Protein AF-A0A2V9CTP1-F1 (afdb_monomer_lite)

Radius of gyration: 28.47 Å; chains: 1; bounding box: 79×20×48 Å

Secondary structure (DSSP, 8-state):
-PPPTT--GGG-EEEEETTEEEEE------------------------SSSSSS---

Foldseek 3Di:
DDDDPQWPPVPKDWDADPNDIDIDTDHPDPPPPPPPDDDDPDDDDPDPDPDPPPPDD

Sequence (57 aa):
MPLPKGTEVEDAKASFENGVLEVTIPVPDLQQRHRQIPITTGQGTSGQRARSASQSG

pLDDT: mean 74.58, std 15.49, range [43.88, 97.69]

Structure (mmCIF, N/CA/C/O backbone):
data_AF-A0A2V9CTP1-F1
#
_entry.id   AF-A0A2V9CTP1-F1
#
loop_
_atom_site.group_PDB
_atom_site.id
_atom_site.type_symbol
_atom_site.label_atom_id
_atom_site.label_alt_id
_atom_site.label_comp_id
_atom_site.label_asym_id
_atom_site.label_entity_id
_atom_site.label_seq_id
_atom_site.pdbx_PDB_ins_code
_atom_site.Cartn_x
_atom_site.Cartn_y
_atom_site.Cartn_z
_atom_site.occupancy
_atom_site.B_iso_or_equiv
_atom_site.auth_seq_id
_atom_site.auth_comp_id
_atom_site.auth_asym_id
_atom_site.auth_atom_id
_atom_site.pdbx_PDB_model_num
ATOM 1 N N . MET A 1 1 ? -3.592 12.306 -3.713 1.00 67.19 1 MET A N 1
ATOM 2 C CA . MET A 1 1 ? -4.600 11.751 -2.783 1.00 67.19 1 MET A CA 1
ATOM 3 C C . MET A 1 1 ? -3.996 11.694 -1.393 1.00 67.19 1 MET A C 1
ATOM 5 O O . MET A 1 1 ? -2.805 11.419 -1.311 1.00 67.19 1 MET A O 1
ATOM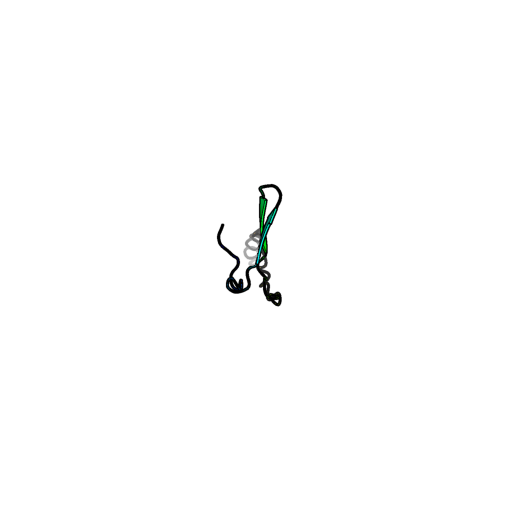 9 N N . PRO A 1 2 ? -4.754 11.987 -0.327 1.00 79.69 2 PRO A N 1
ATOM 10 C CA . PRO A 1 2 ? -4.254 11.823 1.031 1.00 79.69 2 PRO A CA 1
ATOM 11 C C . PRO A 1 2 ? -4.121 10.335 1.370 1.00 79.69 2 PRO A C 1
ATOM 13 O O . PRO A 1 2 ? -4.961 9.528 0.972 1.00 79.69 2 PRO A O 1
ATOM 16 N N . LEU A 1 3 ? -3.069 9.986 2.106 1.00 80.44 3 LEU A N 1
ATOM 17 C CA . LEU A 1 3 ? -2.867 8.626 2.595 1.00 80.44 3 LEU A CA 1
ATOM 18 C C . LEU A 1 3 ? -3.821 8.318 3.765 1.00 80.44 3 LEU A C 1
ATOM 20 O O . LEU A 1 3 ? -4.183 9.236 4.514 1.00 80.44 3 LEU A O 1
ATOM 24 N N . PRO A 1 4 ? -4.223 7.045 3.955 1.00 78.75 4 PRO A N 1
ATOM 25 C CA . PRO A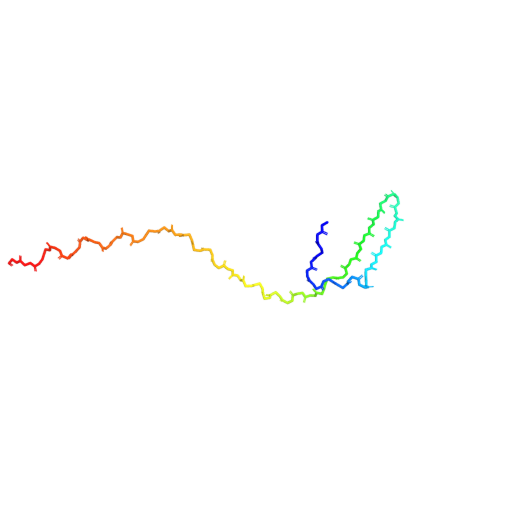 1 4 ? -4.954 6.622 5.145 1.00 78.75 4 PRO A CA 1
ATOM 26 C C . PRO A 1 4 ? -4.193 6.966 6.432 1.00 78.75 4 PRO A C 1
ATOM 28 O O . PRO A 1 4 ? -2.961 6.942 6.483 1.00 78.75 4 PRO A O 1
ATOM 31 N N . LYS A 1 5 ? -4.926 7.272 7.504 1.00 75.25 5 LYS A N 1
ATOM 32 C CA . LYS A 1 5 ? -4.319 7.525 8.819 1.00 75.25 5 LYS A CA 1
ATOM 33 C C . LYS A 1 5 ? -3.714 6.231 9.369 1.00 75.25 5 LYS A C 1
ATOM 35 O O . LYS A 1 5 ? -4.373 5.199 9.327 1.00 75.25 5 LYS A O 1
ATOM 40 N N . GLY A 1 6 ? -2.502 6.314 9.917 1.00 74.00 6 GLY A N 1
ATOM 41 C CA . GLY A 1 6 ? -1.775 5.153 10.447 1.00 74.00 6 GLY A CA 1
ATOM 42 C C . GLY A 1 6 ? -1.011 4.351 9.392 1.00 74.00 6 GLY A C 1
ATOM 43 O O . GLY A 1 6 ? -0.551 3.262 9.690 1.00 74.00 6 GLY A O 1
ATOM 44 N N . THR A 1 7 ? -0.885 4.876 8.172 1.00 81.56 7 THR A N 1
ATOM 45 C CA . THR A 1 7 ? -0.034 4.283 7.137 1.00 81.56 7 THR A CA 1
ATOM 46 C C . THR A 1 7 ? 1.441 4.422 7.526 1.00 81.56 7 THR A C 1
ATOM 48 O O . THR A 1 7 ? 1.892 5.535 7.809 1.00 81.56 7 THR A O 1
ATOM 51 N N . GLU A 1 8 ? 2.193 3.323 7.502 1.00 83.62 8 GLU A N 1
ATOM 52 C CA . GLU A 1 8 ? 3.634 3.295 7.788 1.00 83.62 8 GLU A CA 1
ATOM 53 C C . GLU A 1 8 ? 4.416 3.660 6.521 1.00 83.62 8 GLU A C 1
ATOM 55 O O . GLU A 1 8 ? 4.842 2.814 5.740 1.00 83.62 8 GLU A O 1
ATOM 60 N N . VAL A 1 9 ? 4.550 4.966 6.276 1.00 85.25 9 VAL A N 1
ATOM 61 C CA . VAL A 1 9 ? 5.189 5.498 5.057 1.00 85.25 9 VAL A CA 1
ATOM 62 C C . VAL A 1 9 ? 6.672 5.125 4.976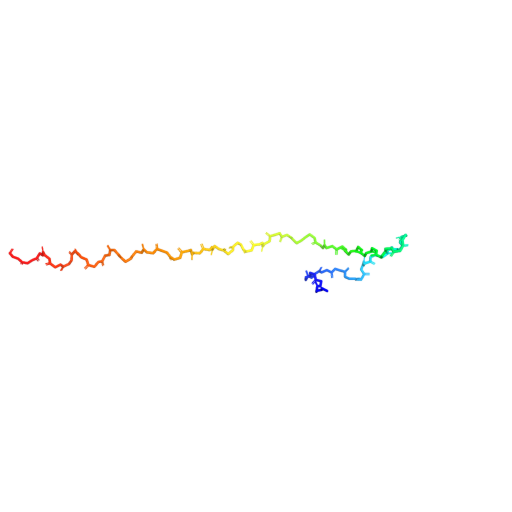 1.00 85.25 9 VAL A C 1
ATOM 64 O O . VAL A 1 9 ? 7.224 5.021 3.885 1.00 85.25 9 VAL A O 1
ATOM 67 N N . GLU A 1 10 ? 7.305 4.914 6.125 1.00 86.25 10 GLU A N 1
ATOM 68 C CA . GLU A 1 10 ? 8.732 4.601 6.237 1.00 86.25 10 GLU A CA 1
ATOM 69 C C . GLU A 1 10 ? 9.068 3.224 5.638 1.00 86.25 10 GLU A C 1
ATOM 71 O O . GLU A 1 10 ? 10.149 3.049 5.081 1.00 86.25 10 GLU A O 1
ATOM 76 N N . ASP A 1 11 ? 8.103 2.297 5.643 1.00 87.94 11 ASP A N 1
ATOM 77 C CA . ASP A 1 11 ? 8.224 0.938 5.098 1.00 87.94 11 ASP A CA 1
ATOM 78 C C . ASP A 1 11 ? 7.641 0.799 3.677 1.00 87.94 11 ASP A C 1
ATOM 80 O O . ASP A 1 11 ? 7.393 -0.308 3.181 1.00 87.94 11 ASP A O 1
ATOM 84 N N . ALA A 1 12 ? 7.404 1.923 2.995 1.00 89.88 12 ALA A N 1
ATOM 85 C CA . ALA A 1 12 ? 6.908 1.926 1.626 1.00 89.88 12 ALA A CA 1
ATOM 86 C C . ALA A 1 12 ? 7.923 1.307 0.647 1.00 89.88 12 ALA A C 1
ATOM 88 O O . ALA A 1 12 ? 9.128 1.564 0.697 1.00 89.88 12 ALA A O 1
ATOM 89 N N . LYS A 1 13 ? 7.415 0.527 -0.310 1.00 93.75 13 LYS A N 1
ATOM 90 C CA . LYS A 1 13 ? 8.189 -0.065 -1.409 1.00 93.75 13 LYS A CA 1
ATOM 91 C C . LYS A 1 13 ? 7.709 0.502 -2.733 1.00 93.75 13 LYS A C 1
ATOM 93 O O . LYS A 1 13 ? 6.509 0.666 -2.936 1.00 93.75 13 LYS A O 1
ATOM 98 N N . ALA A 1 14 ? 8.640 0.759 -3.643 1.00 94.62 14 ALA A N 1
ATOM 99 C CA . ALA A 1 14 ? 8.328 1.221 -4.987 1.00 94.62 14 ALA A CA 1
ATOM 100 C C . ALA A 1 14 ? 9.015 0.342 -6.035 1.00 94.62 14 ALA A C 1
ATOM 102 O O . ALA A 1 14 ? 10.176 -0.036 -5.862 1.00 94.62 14 ALA A O 1
ATOM 103 N N . SER A 1 15 ? 8.309 0.049 -7.124 1.00 96.81 15 SER A N 1
ATOM 104 C CA . SER A 1 15 ? 8.844 -0.619 -8.311 1.00 96.81 15 SER A CA 1
ATOM 105 C C . SER A 1 15 ? 8.463 0.168 -9.564 1.00 96.81 15 SER A C 1
ATOM 107 O O . SER A 1 15 ? 7.405 0.795 -9.633 1.00 96.81 15 SER A O 1
ATOM 109 N N . PHE A 1 16 ? 9.358 0.178 -10.551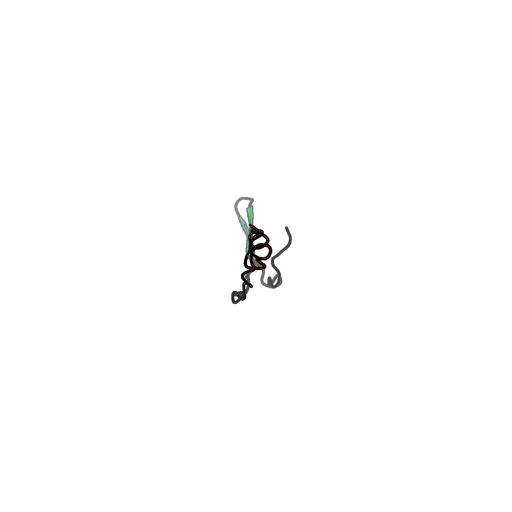 1.00 96.94 16 PHE A N 1
ATOM 110 C CA . PHE A 1 16 ? 9.109 0.819 -11.837 1.00 96.94 16 PHE A CA 1
ATOM 111 C C . PHE A 1 16 ? 9.332 -0.187 -12.955 1.00 96.94 16 PHE A C 1
ATOM 113 O O . PHE A 1 16 ? 10.469 -0.566 -13.235 1.00 96.94 16 PHE A O 1
ATOM 120 N N . GLU A 1 17 ? 8.245 -0.611 -13.590 1.00 97.44 17 GLU A N 1
ATOM 121 C CA . GLU A 1 17 ? 8.274 -1.630 -14.634 1.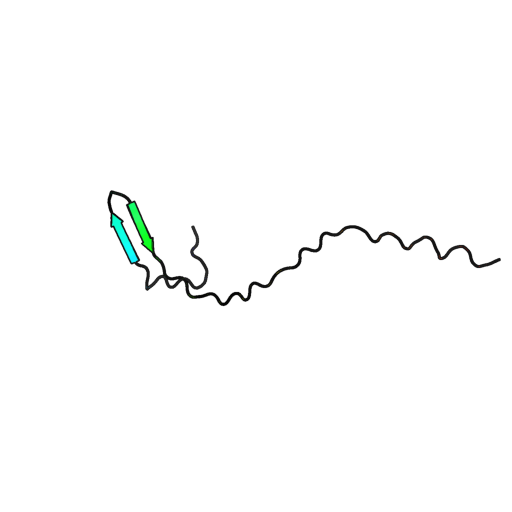00 97.44 17 GLU A CA 1
ATOM 122 C C . GLU A 1 17 ? 7.386 -1.209 -15.804 1.00 97.44 17 GLU A C 1
ATOM 124 O O . GLU A 1 17 ? 6.278 -0.711 -15.618 1.00 97.44 17 GLU A O 1
ATOM 129 N N . ASN A 1 18 ? 7.883 -1.386 -17.033 1.00 97.06 18 ASN A N 1
ATOM 130 C CA . ASN A 1 18 ? 7.148 -1.094 -18.272 1.00 97.06 18 ASN A CA 1
ATOM 131 C C . ASN A 1 18 ? 6.526 0.319 -18.337 1.00 97.06 18 ASN A C 1
ATOM 133 O O . ASN A 1 18 ? 5.472 0.513 -18.939 1.00 97.06 18 ASN A O 1
ATOM 137 N N . GLY A 1 19 ? 7.168 1.316 -17.720 1.00 97.62 19 GLY A N 1
ATOM 138 C CA . GLY A 1 19 ? 6.666 2.693 -17.695 1.00 97.62 19 GLY A CA 1
ATOM 139 C C . GLY A 1 19 ? 5.652 2.993 -16.585 1.00 97.62 19 GLY A C 1
ATOM 140 O O . GLY A 1 19 ? 5.147 4.114 -16.531 1.00 97.62 19 GLY A O 1
ATOM 141 N N . VAL A 1 20 ? 5.359 2.036 -15.699 1.00 97.69 20 VAL A N 1
ATOM 142 C CA . VAL A 1 20 ? 4.422 2.191 -14.579 1.00 97.69 20 VAL A CA 1
ATOM 143 C C . VAL A 1 20 ? 5.184 2.219 -13.259 1.00 97.69 20 VAL A C 1
ATOM 145 O O . VAL A 1 20 ? 6.017 1.357 -12.996 1.00 97.69 20 VAL A O 1
ATOM 148 N N . LEU A 1 21 ? 4.873 3.213 -12.423 1.00 96.56 21 LEU A N 1
ATOM 149 C CA . LEU A 1 21 ? 5.340 3.298 -11.042 1.00 96.56 21 LEU A CA 1
ATOM 150 C C . LEU A 1 21 ? 4.291 2.677 -10.119 1.00 96.56 21 LEU A C 1
ATOM 152 O O . LEU A 1 21 ? 3.202 3.232 -9.962 1.00 96.56 21 LEU A O 1
ATOM 156 N N . GLU A 1 22 ? 4.633 1.558 -9.493 1.00 96.00 22 GLU A N 1
ATOM 157 C CA . GLU A 1 22 ? 3.832 0.941 -8.442 1.00 96.00 22 GLU A CA 1
ATOM 158 C C . GLU A 1 22 ? 4.423 1.292 -7.074 1.00 96.00 22 GLU A C 1
ATOM 160 O O . GLU A 1 22 ? 5.628 1.177 -6.849 1.00 96.00 22 GLU A O 1
ATOM 165 N N . VAL A 1 23 ? 3.567 1.738 -6.153 1.00 92.38 23 VAL A N 1
ATOM 166 C CA . VAL A 1 23 ? 3.943 2.050 -4.771 1.00 92.38 23 VAL A CA 1
ATOM 167 C C . VAL A 1 23 ? 3.081 1.212 -3.839 1.00 92.38 23 VAL A C 1
ATOM 169 O O . VAL A 1 23 ? 1.861 1.371 -3.797 1.00 92.38 23 VAL A O 1
ATOM 172 N N . THR A 1 24 ? 3.726 0.334 -3.079 1.00 91.81 24 THR A N 1
ATOM 173 C CA . THR A 1 24 ? 3.101 -0.501 -2.054 1.00 91.81 24 THR A CA 1
ATOM 174 C C . THR A 1 24 ? 3.411 0.080 -0.686 1.00 91.81 24 THR A C 1
ATOM 176 O O . THR A 1 24 ? 4.577 0.263 -0.340 1.00 91.81 24 THR A O 1
ATOM 179 N N . ILE A 1 25 ? 2.375 0.338 0.108 1.00 89.75 25 ILE A N 1
ATOM 180 C CA . ILE A 1 25 ? 2.534 0.821 1.478 1.00 89.75 25 ILE A CA 1
ATOM 181 C C . ILE A 1 25 ? 1.799 -0.143 2.413 1.00 89.75 25 ILE A C 1
ATOM 183 O O . ILE A 1 25 ? 0.603 -0.369 2.200 1.00 89.75 25 ILE A O 1
ATOM 187 N N . PRO A 1 26 ? 2.481 -0.745 3.406 1.00 83.81 26 PRO A N 1
ATOM 188 C CA . PRO A 1 26 ? 1.818 -1.597 4.378 1.00 83.81 26 PRO A CA 1
ATOM 189 C C . PRO A 1 26 ? 0.813 -0.767 5.180 1.00 83.81 26 PRO A C 1
ATOM 191 O O . PRO A 1 26 ? 1.103 0.336 5.648 1.00 83.81 26 PRO A O 1
ATOM 194 N N . VAL A 1 27 ? -0.402 -1.296 5.300 1.00 80.44 27 VAL A N 1
ATOM 195 C CA . VAL A 1 27 ? -1.437 -0.719 6.154 1.00 80.44 27 VAL A CA 1
ATOM 196 C C . VAL A 1 27 ? -1.598 -1.666 7.338 1.00 80.44 27 VAL A C 1
ATOM 198 O O . VAL A 1 27 ? -1.917 -2.836 7.114 1.00 80.44 27 VAL A O 1
ATOM 201 N N . PRO A 1 28 ? -1.368 -1.206 8.578 1.00 74.00 28 PRO A N 1
ATOM 202 C CA . PRO A 1 28 ? -1.552 -2.047 9.749 1.00 74.00 28 PRO A CA 1
ATOM 203 C C . PRO A 1 28 ? -3.008 -2.502 9.851 1.00 74.00 28 PRO A C 1
ATOM 205 O O . PRO A 1 28 ? -3.929 -1.780 9.458 1.00 74.00 28 PRO A O 1
ATOM 208 N N . ASP A 1 29 ? -3.210 -3.703 10.396 1.00 72.69 29 ASP A N 1
ATOM 209 C CA . ASP A 1 29 ? -4.529 -4.291 10.614 1.00 72.69 29 ASP A CA 1
ATOM 210 C C . ASP A 1 29 ? -5.322 -3.392 11.576 1.00 72.69 29 ASP A C 1
ATOM 212 O O . ASP A 1 29 ? -5.178 -3.431 12.803 1.00 72.69 29 ASP A O 1
ATOM 216 N N . LEU A 1 30 ? -6.123 -2.491 11.007 1.00 65.94 30 LEU A N 1
ATOM 217 C CA . LEU A 1 30 ? -7.020 -1.631 11.757 1.00 65.94 30 LEU A CA 1
ATOM 218 C C . LEU A 1 30 ? -8.119 -2.534 12.302 1.00 65.94 30 LEU A C 1
ATOM 220 O O . LEU A 1 30 ? -9.147 -2.713 11.650 1.00 65.94 30 LEU A O 1
ATOM 224 N N . GLN A 1 31 ? -7.900 -3.101 13.497 1.00 62.78 31 GLN A N 1
ATOM 225 C CA . GLN A 1 31 ? -8.935 -3.770 14.282 1.00 62.78 31 GLN A CA 1
ATOM 226 C C . GLN A 1 31 ? -10.191 -2.916 14.192 1.00 62.78 31 GLN A C 1
ATOM 228 O O . GLN A 1 31 ? -10.226 -1.797 14.714 1.00 62.78 31 GLN A O 1
ATOM 233 N N . GLN A 1 32 ? -11.175 -3.416 13.446 1.00 62.16 32 GLN A N 1
ATOM 234 C CA . GLN A 1 32 ? -12.315 -2.649 12.983 1.00 62.16 32 GLN A CA 1
ATOM 235 C C . GLN A 1 32 ? -13.214 -2.285 14.166 1.00 62.16 32 GLN A C 1
ATOM 237 O O . GLN A 1 32 ? -14.298 -2.823 14.350 1.00 62.16 32 GLN A O 1
ATOM 242 N N . ARG A 1 33 ? -12.821 -1.279 14.949 1.00 62.47 33 ARG A N 1
ATOM 243 C CA . ARG A 1 33 ? -13.747 -0.467 15.737 1.00 62.47 33 ARG A CA 1
ATOM 244 C C . ARG A 1 33 ? -14.412 0.523 14.789 1.00 62.47 33 ARG A C 1
ATOM 246 O O . ARG A 1 33 ? -14.381 1.733 15.011 1.00 62.47 33 ARG A O 1
ATOM 253 N N . HIS A 1 34 ? -14.992 0.014 13.703 1.00 64.25 34 HIS A N 1
ATOM 254 C CA . HIS A 1 34 ? -15.926 0.792 12.913 1.00 64.25 34 HIS A CA 1
ATOM 255 C C . HIS A 1 34 ? -17.090 1.095 13.850 1.00 64.25 34 HIS A C 1
ATOM 257 O O . HIS A 1 34 ? -17.901 0.226 14.163 1.00 64.25 34 HIS A O 1
ATOM 263 N N . ARG A 1 35 ? -17.138 2.329 14.361 1.00 69.56 35 ARG A N 1
ATOM 264 C CA . ARG A 1 35 ? -18.346 2.847 14.990 1.00 69.56 35 ARG A CA 1
ATOM 265 C C . ARG A 1 35 ? -19.400 2.855 13.890 1.00 69.56 35 ARG A C 1
ATOM 267 O O . ARG A 1 35 ? -19.387 3.738 13.038 1.00 69.56 35 ARG A O 1
ATOM 274 N N . GLN A 1 36 ? -20.250 1.834 13.862 1.00 72.81 36 GLN A N 1
ATOM 275 C CA . GLN A 1 36 ? -21.444 1.848 13.032 1.00 72.81 36 GLN A CA 1
ATOM 276 C C . GLN A 1 36 ? -22.280 3.028 13.514 1.00 72.81 36 GLN A C 1
ATOM 278 O O . GLN A 1 36 ? -22.716 3.052 14.663 1.00 72.81 36 GLN A O 1
ATOM 283 N N . ILE A 1 37 ? -22.422 4.046 12.670 1.00 78.88 37 ILE A N 1
ATOM 284 C CA . ILE A 1 37 ? -23.299 5.173 12.963 1.00 78.88 37 ILE A CA 1
ATOM 285 C C . ILE A 1 37 ? -24.679 4.767 12.443 1.00 78.88 37 ILE A C 1
ATOM 287 O O . ILE A 1 37 ? -24.842 4.654 11.226 1.00 78.88 37 ILE A O 1
ATOM 291 N N . PRO A 1 38 ? -25.658 4.487 13.321 1.00 76.81 38 PRO A N 1
ATOM 292 C CA . PRO A 1 38 ? -27.006 4.177 12.875 1.00 76.81 38 PRO A CA 1
ATOM 293 C C . PRO A 1 38 ? -27.596 5.395 12.156 1.00 76.81 38 PRO A C 1
ATOM 295 O O . PRO A 1 38 ? -27.516 6.522 12.646 1.00 76.81 38 PRO A O 1
ATOM 298 N N . ILE A 1 39 ? -28.181 5.167 10.981 1.00 79.38 39 ILE A N 1
ATOM 299 C CA . ILE A 1 39 ? -28.843 6.208 10.195 1.00 79.38 39 ILE A CA 1
ATOM 300 C C . ILE A 1 39 ? -30.309 6.239 10.633 1.00 79.38 39 ILE A C 1
ATOM 302 O O . ILE A 1 39 ? -31.084 5.353 10.280 1.00 79.38 39 ILE A O 1
ATOM 306 N N . THR A 1 40 ? -30.701 7.241 11.416 1.00 76.88 40 THR A N 1
ATOM 307 C CA . THR A 1 40 ? -32.114 7.454 11.749 1.00 76.88 40 THR A CA 1
ATOM 308 C C . THR A 1 40 ? -32.775 8.229 10.614 1.00 76.88 40 THR A C 1
ATOM 310 O O . THR A 1 40 ? -32.629 9.446 10.513 1.00 76.88 40 THR A O 1
ATOM 313 N N . THR A 1 41 ? -33.512 7.538 9.745 1.00 70.94 41 THR A N 1
ATOM 314 C CA . THR A 1 41 ? -34.409 8.186 8.781 1.00 70.94 41 THR A CA 1
ATOM 315 C C . THR A 1 41 ? -35.638 8.685 9.531 1.00 70.94 41 THR A C 1
ATOM 317 O O . THR A 1 41 ? -36.502 7.903 9.926 1.00 70.94 41 THR A O 1
ATOM 320 N N . GLY A 1 42 ? -35.698 9.991 9.786 1.00 71.69 42 GLY A N 1
ATOM 321 C CA . GLY A 1 42 ? -36.844 10.616 10.434 1.00 71.69 42 GLY A CA 1
ATOM 322 C C . GLY A 1 42 ? -38.097 10.509 9.569 1.00 71.69 42 GLY A C 1
ATOM 323 O O . GLY A 1 42 ? -38.264 11.280 8.628 1.00 71.69 42 GLY A O 1
ATOM 324 N N . GLN A 1 43 ? -39.001 9.592 9.917 1.00 58.53 43 GLN A N 1
ATOM 325 C CA . GLN A 1 43 ? -40.377 9.614 9.433 1.00 58.53 43 GLN A CA 1
ATOM 326 C C . GLN A 1 43 ? -41.354 9.203 10.545 1.00 58.53 43 GLN A C 1
ATOM 328 O O . GLN A 1 43 ? -41.593 8.033 10.807 1.00 58.53 43 GLN A O 1
ATOM 333 N N . GLY A 1 44 ? -41.909 10.234 11.192 1.00 59.34 44 GLY A N 1
ATOM 334 C CA . GLY A 1 44 ? -43.333 10.322 11.516 1.00 59.34 44 GLY A CA 1
ATOM 335 C C . GLY A 1 44 ? -43.882 9.509 12.691 1.00 59.34 44 GLY A C 1
ATOM 336 O O . GLY A 1 44 ? -44.486 8.465 12.489 1.00 59.34 44 GLY A O 1
ATOM 337 N N . THR A 1 45 ? -43.900 10.107 13.886 1.00 53.03 45 THR A N 1
ATOM 338 C CA . THR A 1 45 ? -44.987 9.871 14.861 1.00 53.03 45 THR A CA 1
ATOM 339 C C . THR A 1 45 ? -45.622 11.191 15.303 1.00 53.03 45 THR A C 1
ATOM 341 O O . THR A 1 45 ? -45.772 11.482 16.487 1.00 53.03 45 THR A O 1
ATOM 344 N N . SER A 1 46 ? -46.039 12.013 14.340 1.00 53.41 46 SER A N 1
ATOM 345 C CA . SER A 1 46 ? -47.097 13.008 14.543 1.00 53.41 46 SER A CA 1
ATOM 346 C C . SER A 1 46 ? -48.448 12.286 14.484 1.00 53.41 46 SER A C 1
ATOM 348 O O . SER A 1 46 ? -49.132 12.305 13.466 1.00 53.41 46 SER A O 1
ATOM 350 N N . GLY A 1 47 ? -48.789 11.570 15.556 1.00 54.69 47 GLY A N 1
ATOM 351 C CA . GLY A 1 47 ? -49.974 10.706 15.610 1.00 54.69 47 GLY A CA 1
ATOM 352 C C . GLY A 1 47 ? -50.623 10.598 16.990 1.00 54.69 47 GLY A C 1
ATOM 353 O O . GLY A 1 47 ? -51.381 9.668 17.232 1.00 54.69 47 GLY A O 1
ATOM 354 N N . GLN A 1 48 ? -50.354 11.534 17.904 1.00 53.94 48 GLN A N 1
ATOM 355 C CA . GLN A 1 48 ? -51.019 11.602 19.211 1.00 53.94 48 GLN A CA 1
ATOM 356 C C . GLN A 1 48 ? -51.366 13.051 19.554 1.00 53.94 48 GLN A C 1
ATOM 358 O O . GLN A 1 48 ? -50.753 13.694 20.395 1.00 53.94 48 GLN A O 1
ATOM 363 N N . ARG A 1 49 ? -52.373 13.592 18.861 1.00 52.44 49 ARG A N 1
ATOM 364 C CA . ARG A 1 49 ? -53.001 14.870 19.235 1.00 52.44 49 ARG A CA 1
ATOM 365 C C . ARG A 1 49 ? -54.529 14.860 19.097 1.00 52.44 49 ARG A C 1
ATOM 367 O O . ARG A 1 49 ? -55.132 15.909 18.931 1.00 52.44 49 ARG A O 1
ATOM 374 N N . ALA A 1 50 ? -55.158 13.683 19.164 1.00 53.88 50 ALA A N 1
ATOM 375 C CA . ALA A 1 50 ? -56.599 13.537 18.924 1.00 53.88 50 ALA A CA 1
ATOM 376 C C . ALA A 1 50 ? -57.320 12.572 19.889 1.00 53.88 50 ALA A C 1
ATOM 378 O O . ALA A 1 50 ? -58.244 11.882 19.476 1.00 53.88 50 ALA A O 1
ATOM 379 N N . ARG A 1 51 ? -56.908 12.475 21.166 1.00 58.16 51 ARG A N 1
ATOM 380 C CA . ARG A 1 51 ? -57.633 11.644 22.161 1.00 58.16 51 ARG A CA 1
ATOM 381 C C . ARG A 1 51 ? -57.923 12.323 23.504 1.00 58.16 51 ARG A C 1
ATOM 383 O O . ARG A 1 51 ? -58.417 11.667 24.408 1.00 58.16 51 ARG A O 1
ATOM 390 N N . SER A 1 52 ? -57.655 13.620 23.644 1.00 53.59 52 SER A N 1
ATOM 391 C CA . SER A 1 52 ? -57.819 14.346 24.917 1.00 53.59 52 SER A CA 1
ATOM 392 C C . SER A 1 52 ? -59.024 15.298 24.963 1.00 53.59 52 SER A C 1
ATOM 394 O O . SER A 1 52 ? -59.123 16.088 25.892 1.00 53.59 52 SER A O 1
ATOM 396 N N . ALA A 1 53 ? -59.954 15.234 24.001 1.00 56.78 53 ALA A N 1
ATOM 397 C CA . ALA A 1 53 ? -61.061 16.196 23.889 1.00 56.78 53 ALA A CA 1
ATOM 398 C C . ALA A 1 53 ? -62.478 15.583 23.930 1.00 56.78 53 ALA A C 1
ATOM 400 O O . ALA A 1 53 ? -63.406 16.178 23.394 1.00 56.78 53 ALA A O 1
ATOM 401 N N . SER A 1 54 ? -62.679 14.410 24.543 1.00 57.00 54 SER A N 1
ATOM 402 C CA . SER A 1 54 ? -64.021 13.799 24.598 1.00 57.00 54 SER A CA 1
ATOM 403 C C . SER A 1 54 ? -64.265 12.905 25.819 1.00 57.00 54 SER A C 1
ATOM 405 O O . SER A 1 54 ? -64.745 11.782 25.679 1.00 57.00 54 SER A O 1
ATOM 407 N N . GLN A 1 55 ? -63.941 13.382 27.022 1.00 57.62 55 GLN A N 1
ATOM 408 C CA . GLN A 1 55 ? -64.505 12.799 28.244 1.00 57.62 55 GLN A CA 1
ATOM 409 C C . GLN A 1 55 ? -64.772 13.890 29.285 1.00 57.62 55 GLN A C 1
ATOM 411 O O . GLN A 1 55 ? -64.051 14.045 30.263 1.00 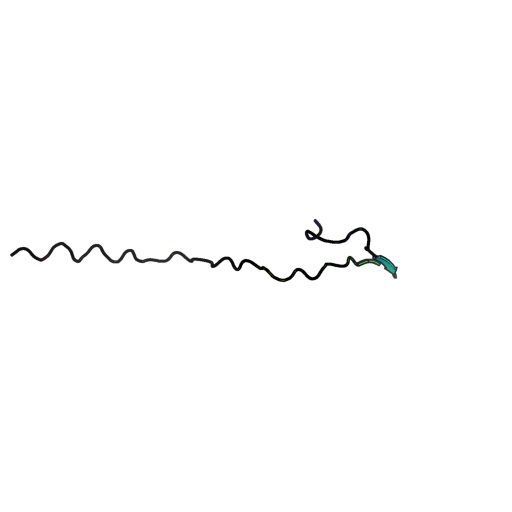57.62 55 GLN A O 1
ATOM 416 N N . SER A 1 56 ? -65.795 14.697 29.016 1.00 51.19 56 SER A N 1
ATOM 417 C CA . SER A 1 56 ? -66.533 15.443 30.034 1.00 51.19 56 SER A CA 1
ATOM 418 C C . SER A 1 56 ? -67.943 15.651 29.487 1.00 51.19 56 SER A C 1
ATOM 420 O O . SER A 1 56 ? -68.125 16.362 28.497 1.00 51.19 56 SER A O 1
ATOM 422 N N . GLY A 1 57 ? -68.894 14.921 30.058 1.00 43.88 57 GLY A N 1
ATOM 423 C CA . GLY A 1 57 ? -70.308 14.873 29.703 1.00 43.88 57 GLY A CA 1
ATOM 424 C C . GLY A 1 57 ? -71.021 13.989 30.704 1.00 43.88 57 GLY A C 1
ATOM 425 O O . GLY A 1 57 ? -70.597 12.817 30.809 1.00 43.88 57 GLY A O 1
#